Protein AF-A0A9X4KF50-F1 (afdb_monomer)

Organism: NCBI:txid425004

InterPro domains:
  IPR012902 Prokaryotic N-terminal methylation site [PF07963] (16-39)
  IPR012902 Prokaryotic N-terminal methylation site [PS00409] (17-37)
  IPR012902 Prokaryotic N-terminal methylation site [TIGR02532] (16-39)
  IPR045584 Pilin-like [SSF54523] (19-135)

Structure (mmCIF, N/CA/C/O backbone):
data_AF-A0A9X4KF50-F1
#
_entry.id   AF-A0A9X4KF50-F1
#
loop_
_atom_site.group_PDB
_atom_site.id
_atom_site.type_symbol
_atom_site.label_atom_id
_atom_site.label_alt_id
_atom_site.label_comp_id
_atom_site.label_asym_id
_atom_site.label_entity_id
_atom_site.label_seq_id
_atom_site.pdbx_PDB_ins_code
_atom_site.Cartn_x
_atom_site.Cartn_y
_atom_site.Cartn_z
_atom_site.occupancy
_atom_site.B_iso_or_equiv
_atom_site.auth_seq_id
_atom_site.auth_comp_id
_atom_site.auth_asym_id
_atom_site.auth_atom_id
_atom_site.pdbx_PDB_model_num
ATOM 1 N N . MET A 1 1 ? -80.459 7.304 26.982 1.00 52.78 1 MET A N 1
ATOM 2 C CA . MET A 1 1 ? -79.368 6.809 26.106 1.00 52.78 1 MET A CA 1
ATOM 3 C C . MET A 1 1 ? -78.034 7.529 26.391 1.00 52.78 1 MET A C 1
ATOM 5 O O . MET A 1 1 ? -77.509 8.188 25.506 1.00 52.78 1 MET A O 1
ATOM 9 N N . ARG A 1 2 ? -77.467 7.464 27.612 1.00 50.94 2 ARG A N 1
ATOM 10 C CA . ARG A 1 2 ? -76.248 8.239 27.969 1.00 50.94 2 ARG A CA 1
ATOM 11 C C . ARG A 1 2 ? -75.187 7.489 28.800 1.00 50.94 2 ARG A C 1
ATOM 13 O O . ARG A 1 2 ? -74.331 8.133 29.390 1.00 50.94 2 ARG A O 1
ATOM 20 N N . THR A 1 3 ? -75.179 6.152 28.831 1.00 55.31 3 THR A N 1
ATOM 21 C CA . THR A 1 3 ? -74.336 5.434 29.818 1.00 55.31 3 THR A CA 1
ATOM 22 C C . THR A 1 3 ? -73.665 4.155 29.309 1.00 55.31 3 THR A C 1
ATOM 24 O O . THR A 1 3 ? -73.596 3.162 30.021 1.00 55.31 3 THR A O 1
ATOM 27 N N . ALA A 1 4 ? -73.135 4.157 28.082 1.00 58.84 4 ALA A N 1
ATOM 28 C CA . ALA A 1 4 ? -72.352 3.016 27.574 1.00 58.84 4 ALA A CA 1
ATOM 29 C C . ALA A 1 4 ? -70.975 3.377 26.984 1.00 58.84 4 ALA A C 1
ATOM 31 O O . ALA A 1 4 ? -70.164 2.486 26.749 1.00 58.84 4 ALA A O 1
ATOM 32 N N . VAL A 1 5 ? -70.658 4.662 26.787 1.00 61.41 5 VAL A N 1
ATOM 33 C CA . VAL A 1 5 ? -69.456 5.061 26.024 1.00 61.41 5 VAL A CA 1
ATOM 34 C C . VAL A 1 5 ? -68.207 5.265 26.905 1.00 61.41 5 VAL A C 1
ATOM 36 O O . VAL A 1 5 ? -67.089 5.229 26.409 1.00 61.41 5 VAL A O 1
ATOM 39 N N . MET A 1 6 ? -68.340 5.375 28.232 1.00 58.91 6 MET A N 1
ATOM 40 C CA . MET A 1 6 ? -67.217 5.733 29.123 1.00 58.91 6 MET A CA 1
ATOM 41 C C . MET A 1 6 ? -66.407 4.561 29.717 1.00 58.91 6 MET A C 1
ATOM 43 O O . MET A 1 6 ? -65.5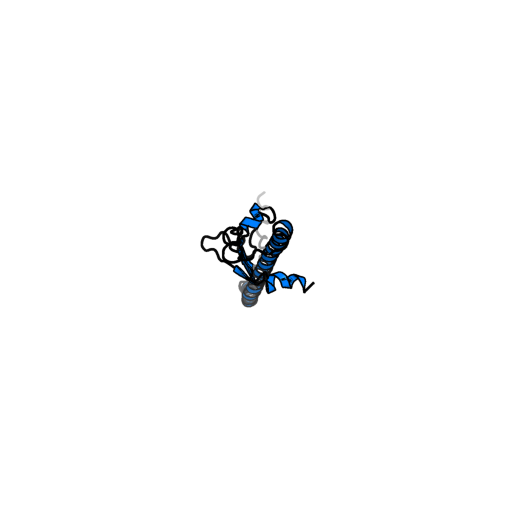04 4.797 30.512 1.00 58.91 6 MET A O 1
ATOM 47 N N . LYS A 1 7 ? -66.656 3.295 29.342 1.00 53.78 7 LYS A N 1
ATOM 48 C CA . LYS A 1 7 ? -65.955 2.132 29.948 1.00 53.78 7 LYS A CA 1
ATOM 49 C C . LYS A 1 7 ? -64.693 1.664 29.198 1.00 53.78 7 LYS A C 1
ATOM 51 O O . LYS A 1 7 ? -64.070 0.693 29.616 1.00 53.78 7 LYS A O 1
ATOM 56 N N . ARG A 1 8 ? -64.288 2.314 28.099 1.00 59.47 8 ARG A N 1
ATOM 57 C CA . ARG A 1 8 ? -63.152 1.847 27.268 1.00 59.47 8 ARG A CA 1
ATOM 58 C C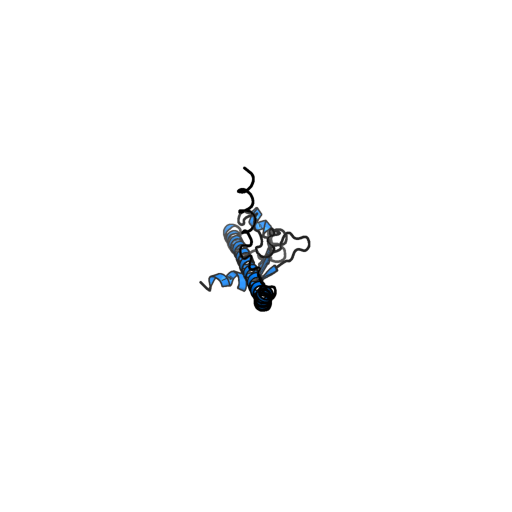 . ARG A 1 8 ? -61.882 2.706 27.312 1.00 59.47 8 ARG A C 1
ATOM 60 O O . ARG A 1 8 ? -60.901 2.327 26.692 1.00 59.47 8 ARG A O 1
ATOM 67 N N . LEU A 1 9 ? -61.848 3.790 28.091 1.00 62.31 9 LEU A N 1
ATOM 68 C CA . LEU A 1 9 ? -60.681 4.690 28.175 1.00 62.31 9 LEU A CA 1
ATOM 69 C C . LEU A 1 9 ? -59.717 4.395 29.345 1.00 62.31 9 LEU A C 1
ATOM 71 O O . LEU A 1 9 ? -58.736 5.104 29.520 1.00 62.31 9 LEU A O 1
ATOM 75 N N . GLY A 1 10 ? -59.970 3.358 30.154 1.00 58.25 10 GLY A N 1
ATOM 76 C CA . GLY A 1 10 ? -59.235 3.109 31.407 1.00 58.25 10 GLY A CA 1
ATOM 77 C C . GLY A 1 10 ? -58.291 1.900 31.432 1.00 58.25 10 GLY A C 1
ATOM 78 O O . GLY A 1 10 ? -57.850 1.527 32.514 1.00 58.25 10 GLY A O 1
ATOM 79 N N . LYS A 1 11 ? -58.012 1.236 30.301 1.00 58.62 11 LYS A N 1
ATOM 80 C CA . LYS A 1 11 ? -57.231 -0.024 30.277 1.00 58.62 11 LYS A CA 1
ATOM 81 C C . LYS A 1 11 ? -56.064 -0.054 29.280 1.00 58.62 11 LYS A C 1
ATOM 83 O O . LYS A 1 11 ? -55.722 -1.112 28.777 1.00 58.62 11 LYS A O 1
ATOM 88 N N . ALA A 1 12 ? -55.423 1.085 29.037 1.00 60.81 12 ALA A N 1
ATOM 89 C CA . ALA A 1 12 ? -54.150 1.148 28.313 1.00 60.81 12 ALA A CA 1
ATOM 90 C C . ALA A 1 12 ? -53.039 1.702 29.223 1.00 60.81 12 ALA A C 1
ATOM 92 O O . ALA A 1 12 ? -52.400 2.704 28.931 1.00 60.81 12 ALA A O 1
ATOM 93 N N . LYS A 1 13 ? -52.845 1.069 30.382 1.00 60.12 13 LYS A N 1
ATOM 94 C CA . LYS A 1 13 ? -51.532 1.019 31.034 1.00 60.12 13 LYS A CA 1
ATOM 95 C C . LYS A 1 13 ? -51.018 -0.395 30.800 1.00 60.12 13 LYS A C 1
ATOM 97 O O . LYS A 1 13 ? -51.022 -1.216 31.707 1.00 60.12 13 LYS A O 1
ATOM 102 N N . GLU A 1 14 ? -50.727 -0.712 29.543 1.00 62.56 14 GLU A N 1
ATOM 103 C CA . GLU A 1 14 ? -49.879 -1.863 29.256 1.00 62.56 14 GLU A CA 1
ATOM 104 C C . GLU A 1 14 ? -48.506 -1.574 29.860 1.00 62.56 14 GLU A C 1
ATOM 106 O O . GLU A 1 14 ? -48.010 -0.447 29.783 1.00 62.56 14 GLU A O 1
ATOM 111 N N . ASP A 1 15 ? -47.953 -2.582 30.522 1.00 64.38 15 ASP A N 1
ATOM 112 C CA . ASP A 1 15 ? -46.684 -2.577 31.236 1.00 64.38 15 ASP A CA 1
ATOM 113 C C . ASP A 1 15 ? -45.513 -2.175 30.327 1.00 64.38 15 ASP A C 1
ATOM 115 O O . ASP A 1 15 ? -44.743 -3.013 29.857 1.00 64.38 15 ASP A O 1
ATOM 119 N N . GLN A 1 16 ? -45.324 -0.875 30.109 1.00 66.94 16 GLN A N 1
ATOM 120 C CA . GLN A 1 16 ? -44.071 -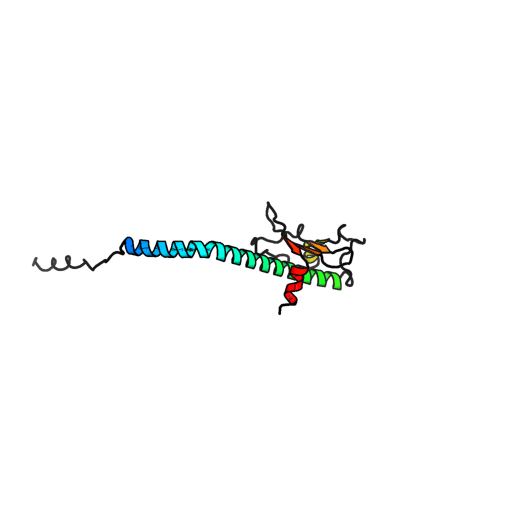0.338 29.594 1.00 66.94 16 GLN A CA 1
ATOM 121 C C . GLN A 1 16 ? -43.031 -0.435 30.711 1.00 66.94 16 GLN A C 1
ATOM 123 O O . GLN A 1 16 ? -42.711 0.545 31.384 1.00 66.94 16 GLN A O 1
ATOM 128 N N . LYS A 1 17 ? -42.531 -1.652 30.950 1.00 72.94 17 LYS A N 1
ATOM 129 C CA . LYS A 1 17 ? -41.320 -1.880 31.735 1.00 72.94 17 LYS A CA 1
ATOM 130 C C . LYS A 1 17 ? -40.172 -1.229 30.966 1.00 72.94 17 LYS A C 1
ATOM 132 O O . LYS A 1 17 ? -39.601 -1.826 30.059 1.00 72.94 17 LYS A O 1
ATOM 137 N N . GLY A 1 18 ? -39.917 0.042 31.261 1.00 73.75 18 GLY A N 1
ATOM 138 C CA . GLY A 1 18 ? -38.758 0.758 30.749 1.00 73.75 18 GLY A CA 1
ATOM 139 C C . GLY A 1 18 ? -37.479 0.074 31.222 1.00 73.75 18 GLY A C 1
ATOM 140 O O . GLY A 1 18 ? -37.423 -0.426 32.346 1.00 73.75 18 GLY A O 1
ATOM 141 N N . PHE A 1 19 ? -36.465 0.057 30.358 1.00 78.25 19 PHE A N 1
ATOM 142 C CA . PHE A 1 19 ? -35.115 -0.360 30.728 1.00 78.25 19 PHE A CA 1
ATOM 143 C C . PHE A 1 19 ? -34.643 0.444 31.938 1.00 78.25 19 PHE A C 1
ATOM 145 O O . PHE A 1 19 ? -34.797 1.669 31.981 1.00 78.25 19 PHE A O 1
ATOM 152 N N . THR A 1 20 ? -34.057 -0.229 32.920 1.00 89.38 20 THR A N 1
ATOM 153 C CA . THR A 1 20 ? -33.463 0.471 34.054 1.00 89.38 20 THR A CA 1
ATOM 154 C C . THR A 1 20 ? -32.117 1.068 33.641 1.00 89.38 20 THR A C 1
ATOM 156 O O . THR A 1 20 ? -31.374 0.498 32.838 1.00 89.38 20 THR A O 1
ATOM 159 N N . LEU A 1 21 ? -31.761 2.226 34.205 1.00 88.88 21 LEU A N 1
ATOM 160 C CA . LEU A 1 21 ? -30.459 2.848 33.932 1.00 88.88 21 LEU A CA 1
ATOM 161 C C . LEU A 1 21 ? -29.292 1.940 34.343 1.00 88.88 21 LEU A C 1
ATOM 163 O O . LEU A 1 21 ? -28.240 1.985 33.713 1.00 88.88 21 LEU A O 1
ATOM 167 N N . ILE A 1 22 ? -29.480 1.102 35.368 1.00 91.75 22 ILE A N 1
ATOM 168 C CA . ILE A 1 22 ? -28.448 0.180 35.849 1.00 91.75 22 ILE A CA 1
ATOM 169 C C . ILE A 1 22 ? -28.163 -0.948 34.848 1.00 91.75 22 ILE A C 1
ATOM 171 O O . ILE A 1 22 ? -27.002 -1.299 34.650 1.00 91.75 22 ILE A O 1
ATOM 175 N N . GLU A 1 23 ? -29.187 -1.466 34.164 1.00 88.75 23 GLU A N 1
ATOM 176 C CA . GLU A 1 23 ? -29.013 -2.468 33.104 1.00 88.75 23 GLU A CA 1
ATOM 177 C C . GLU A 1 23 ? -28.229 -1.886 31.927 1.00 88.75 23 GLU A C 1
ATOM 179 O O . GLU A 1 23 ? -27.309 -2.521 31.415 1.00 88.75 23 GLU A O 1
ATOM 184 N N . LEU A 1 24 ? -28.534 -0.645 31.542 1.00 91.19 24 LEU A N 1
ATOM 185 C CA . LEU A 1 24 ? -27.811 0.040 30.472 1.00 91.19 24 LEU A CA 1
ATOM 186 C C . LEU A 1 24 ? -26.367 0.367 30.898 1.00 91.19 24 LEU A C 1
ATOM 188 O O . LEU A 1 24 ? -25.435 0.210 30.108 1.00 91.19 24 LEU A O 1
ATOM 192 N N . LEU A 1 25 ? -26.166 0.737 32.167 1.00 92.50 25 LEU A N 1
ATOM 193 C CA . LEU A 1 25 ? -24.851 1.025 32.738 1.00 92.50 25 LEU A CA 1
ATOM 194 C C . LEU A 1 25 ? -23.936 -0.208 32.741 1.00 92.50 25 LEU A C 1
ATOM 196 O O . LEU A 1 25 ? -22.770 -0.108 32.364 1.00 92.50 25 LEU A O 1
ATOM 200 N N . ALA A 1 26 ? -24.448 -1.381 33.117 1.00 93.56 26 ALA A N 1
ATOM 201 C CA . ALA A 1 26 ? -23.656 -2.610 33.107 1.00 93.56 26 ALA A CA 1
ATOM 202 C C . ALA A 1 26 ? -23.138 -2.951 31.694 1.00 93.56 26 ALA A C 1
ATOM 204 O O . ALA A 1 26 ? -21.982 -3.346 31.530 1.00 93.56 26 ALA A O 1
ATOM 205 N N . VAL A 1 27 ? -23.960 -2.735 30.661 1.00 94.75 27 VAL A N 1
ATOM 206 C CA . VAL A 1 27 ? -23.591 -3.012 29.264 1.00 94.75 27 VAL A CA 1
ATOM 207 C C . VAL A 1 27 ? -22.482 -2.079 28.776 1.00 94.75 27 VAL A C 1
ATOM 209 O O . VAL A 1 27 ? -21.502 -2.551 28.199 1.00 94.75 27 VAL A O 1
ATOM 212 N N . ILE A 1 28 ? -22.585 -0.769 29.028 1.00 95.38 28 ILE A N 1
ATOM 213 C CA . ILE A 1 28 ? -21.551 0.181 28.581 1.00 95.38 28 ILE A CA 1
ATOM 214 C C . ILE A 1 28 ? -20.203 -0.070 29.263 1.00 95.38 28 ILE A C 1
ATOM 216 O O . ILE A 1 28 ? -19.169 0.113 28.627 1.00 95.38 28 ILE A O 1
ATOM 220 N N . VAL A 1 29 ? -20.197 -0.541 30.517 1.00 96.56 29 VAL A N 1
ATOM 221 C CA . VAL A 1 29 ? -18.963 -0.899 31.235 1.00 96.56 29 VAL A CA 1
ATOM 222 C C . VAL A 1 29 ? -18.271 -2.077 30.552 1.00 96.56 29 VAL A C 1
ATOM 224 O O . VAL A 1 29 ? -17.072 -2.012 30.284 1.00 96.56 29 VAL A O 1
ATOM 227 N N . ILE A 1 30 ? -19.019 -3.126 30.203 1.00 96.56 30 ILE A N 1
ATOM 228 C CA . ILE A 1 30 ? -18.462 -4.287 29.495 1.00 96.56 30 ILE A CA 1
ATOM 229 C C . ILE A 1 30 ? -17.947 -3.875 28.106 1.00 96.56 30 ILE A C 1
ATOM 231 O O . ILE A 1 30 ? -16.829 -4.236 27.733 1.00 96.56 30 ILE A O 1
ATOM 235 N N . LEU A 1 31 ? -18.713 -3.071 27.359 1.00 97.12 31 LEU A N 1
ATOM 236 C CA . LEU A 1 31 ? -18.291 -2.559 26.051 1.00 97.12 31 LEU A CA 1
ATOM 237 C C . LEU A 1 31 ? -17.032 -1.688 26.145 1.00 97.12 31 LEU A C 1
ATOM 239 O O . LEU A 1 31 ? -16.171 -1.789 25.275 1.00 97.12 31 LEU A O 1
ATOM 243 N N . ALA A 1 32 ? -16.890 -0.879 27.199 1.00 97.44 32 ALA A N 1
ATOM 244 C CA . ALA A 1 32 ? -15.708 -0.049 27.414 1.00 97.44 32 ALA A CA 1
ATOM 245 C C . ALA A 1 32 ? -14.443 -0.896 27.620 1.00 97.44 32 ALA A C 1
ATOM 247 O O . ALA A 1 32 ? -13.410 -0.606 27.016 1.00 97.44 32 ALA A O 1
ATOM 248 N N . VAL A 1 33 ? -14.526 -1.974 28.408 1.00 97.50 33 VAL A N 1
ATOM 249 C CA . VAL A 1 33 ? -13.396 -2.894 28.625 1.00 97.50 33 VAL A CA 1
ATOM 250 C C . VAL A 1 33 ? -13.003 -3.604 27.326 1.00 97.50 33 VAL A C 1
ATOM 252 O O . VAL A 1 33 ? -11.819 -3.663 26.994 1.00 97.50 33 VAL A O 1
ATOM 255 N N . ILE A 1 34 ? -13.981 -4.094 26.554 1.00 97.56 34 ILE A N 1
ATOM 256 C CA . ILE A 1 34 ? -13.718 -4.736 25.256 1.00 97.56 34 ILE A CA 1
ATOM 257 C C . ILE A 1 34 ? -13.090 -3.734 24.280 1.00 97.56 34 ILE A C 1
ATOM 259 O O . ILE A 1 34 ? -12.077 -4.039 23.648 1.00 97.56 34 ILE A O 1
ATOM 263 N N . ALA A 1 35 ? -13.652 -2.528 24.174 1.00 96.94 35 ALA A N 1
ATOM 264 C CA . ALA A 1 35 ? -13.164 -1.487 23.276 1.00 96.94 35 ALA A CA 1
ATOM 265 C C . ALA A 1 35 ? -11.722 -1.066 23.604 1.00 96.94 35 ALA A C 1
ATOM 267 O O . ALA A 1 35 ? -10.926 -0.873 22.684 1.00 96.94 35 ALA A O 1
ATOM 268 N N . ALA A 1 36 ? -11.362 -0.993 24.891 1.00 96.62 36 ALA A N 1
ATOM 269 C CA . ALA A 1 36 ? -10.018 -0.623 25.331 1.00 96.62 36 ALA A CA 1
ATOM 270 C C . ALA A 1 36 ? -8.920 -1.547 24.767 1.00 96.62 36 ALA A C 1
ATOM 272 O O . ALA A 1 36 ? -7.844 -1.069 24.415 1.00 96.62 36 ALA A O 1
ATOM 273 N N . ILE A 1 37 ? -9.193 -2.851 24.633 1.00 96.00 37 ILE A N 1
ATOM 274 C CA . ILE A 1 37 ? -8.247 -3.831 24.070 1.00 96.00 37 ILE A CA 1
ATOM 275 C C . ILE A 1 37 ? -8.407 -3.939 22.547 1.00 96.00 37 ILE A C 1
ATOM 277 O O . ILE A 1 37 ? -7.422 -4.029 21.812 1.00 96.00 37 ILE A O 1
ATOM 281 N N . ALA A 1 38 ? -9.648 -3.920 22.056 1.00 95.94 38 ALA A N 1
ATOM 282 C CA . ALA A 1 38 ? -9.949 -4.154 20.649 1.00 95.94 38 ALA A CA 1
ATOM 283 C C . ALA A 1 38 ? -9.421 -3.040 19.732 1.00 95.94 38 ALA A C 1
ATOM 285 O O . ALA A 1 38 ? -8.876 -3.337 18.671 1.00 95.94 38 ALA A O 1
ATOM 286 N N . ILE A 1 39 ? -9.539 -1.768 20.129 1.00 94.81 39 ILE A N 1
ATOM 287 C CA . ILE A 1 39 ? -9.137 -0.620 19.298 1.00 94.81 39 ILE A CA 1
ATOM 288 C C . ILE A 1 39 ? -7.645 -0.661 18.907 1.00 94.81 39 ILE A C 1
ATOM 290 O O . ILE A 1 39 ? -7.363 -0.622 17.704 1.00 94.81 39 ILE A O 1
ATOM 294 N N . PRO A 1 40 ? -6.674 -0.762 19.842 1.00 94.44 40 PRO A N 1
ATOM 295 C CA . PRO A 1 40 ? -5.258 -0.801 19.470 1.00 94.44 40 PRO A CA 1
ATOM 296 C C . PRO A 1 40 ? -4.898 -2.056 18.663 1.00 94.44 40 PRO A C 1
ATOM 298 O O . PRO A 1 40 ? -4.127 -1.968 17.706 1.00 94.44 40 PRO A O 1
ATOM 301 N N . LEU A 1 41 ? -5.494 -3.208 18.995 1.00 95.19 41 LEU A N 1
ATOM 302 C CA . LEU A 1 41 ? -5.261 -4.470 18.289 1.00 95.19 41 LEU A CA 1
ATOM 303 C C . LEU A 1 41 ? -5.732 -4.397 16.830 1.00 95.19 41 LEU A C 1
ATOM 305 O O . LEU A 1 41 ? -4.971 -4.702 15.911 1.00 95.19 41 LEU A O 1
ATOM 309 N N . ILE A 1 42 ? -6.961 -3.930 16.605 1.00 94.19 42 ILE A N 1
ATOM 310 C CA . ILE A 1 42 ? -7.528 -3.765 15.263 1.00 94.19 42 ILE A CA 1
ATOM 311 C C . ILE A 1 42 ? -6.741 -2.707 14.480 1.00 94.19 42 ILE A C 1
ATOM 313 O O . ILE A 1 42 ? -6.456 -2.913 13.302 1.00 94.19 42 ILE A O 1
ATOM 317 N N . GLY A 1 43 ? -6.323 -1.611 15.122 1.00 92.81 43 GLY A N 1
ATOM 318 C CA . GLY A 1 43 ? -5.473 -0.595 14.496 1.00 92.81 43 GLY A CA 1
ATOM 319 C C . GLY A 1 43 ? -4.150 -1.165 13.971 1.00 92.81 43 GLY A C 1
ATOM 320 O O . GLY A 1 43 ? -3.766 -0.890 12.832 1.00 92.81 43 GLY A O 1
ATOM 321 N N . GLY A 1 44 ? -3.483 -2.013 14.760 1.00 91.00 44 GLY A N 1
ATOM 322 C CA . GLY A 1 44 ? -2.262 -2.709 14.347 1.00 91.00 44 GLY A CA 1
ATOM 323 C C . GLY A 1 44 ? -2.482 -3.648 13.157 1.00 91.00 44 GLY A C 1
ATOM 324 O O . GLY A 1 44 ? -1.723 -3.599 12.186 1.00 91.00 44 GLY A O 1
ATOM 325 N N . ILE A 1 45 ? -3.555 -4.447 13.192 1.00 91.88 45 ILE A N 1
ATOM 326 C CA . ILE A 1 45 ? -3.923 -5.357 12.095 1.00 91.88 45 ILE A CA 1
ATOM 327 C C . ILE A 1 45 ? -4.214 -4.570 10.815 1.00 91.88 45 ILE A C 1
ATOM 329 O O . ILE A 1 45 ? -3.667 -4.898 9.767 1.00 91.88 45 ILE A O 1
ATOM 333 N N . ILE A 1 46 ? -5.002 -3.493 10.892 1.00 90.44 46 ILE A N 1
ATOM 334 C CA . ILE A 1 46 ? -5.320 -2.645 9.734 1.00 90.44 46 ILE A CA 1
ATOM 335 C C . ILE A 1 46 ? -4.046 -2.051 9.128 1.00 90.44 46 ILE A C 1
ATOM 337 O O . ILE A 1 46 ? -3.895 -2.046 7.907 1.00 90.44 46 ILE A O 1
ATOM 341 N N . ASN A 1 47 ? -3.120 -1.558 9.953 1.00 89.12 47 ASN A N 1
ATOM 342 C CA . ASN A 1 47 ? -1.860 -0.998 9.465 1.00 89.12 47 ASN A CA 1
ATOM 343 C C . ASN A 1 47 ? -0.999 -2.056 8.768 1.00 89.12 47 ASN A C 1
ATOM 345 O O . ASN A 1 47 ? -0.436 -1.776 7.708 1.00 89.12 47 ASN A O 1
ATOM 349 N N . LYS A 1 48 ? -0.950 -3.277 9.312 1.00 88.81 48 LYS A N 1
ATOM 350 C CA . LYS A 1 48 ? -0.280 -4.405 8.663 1.00 88.81 48 LYS A CA 1
ATOM 351 C C . LYS A 1 48 ? -0.943 -4.762 7.332 1.00 88.81 48 LYS A C 1
ATOM 353 O O . LYS A 1 48 ? -0.249 -4.811 6.326 1.00 88.81 48 LYS A O 1
ATOM 358 N N . SER A 1 49 ? -2.266 -4.918 7.291 1.00 87.94 49 SER A N 1
ATOM 359 C CA . SER A 1 49 ? -2.995 -5.220 6.052 1.00 87.94 49 SER A CA 1
ATOM 360 C C . SER A 1 49 ? -2.794 -4.146 4.982 1.00 87.94 49 SER A C 1
ATOM 362 O O . SER A 1 49 ? -2.632 -4.471 3.811 1.00 87.94 49 SER A O 1
ATOM 364 N N . LYS A 1 50 ? -2.753 -2.865 5.372 1.00 88.81 50 LYS A N 1
ATOM 365 C CA . LYS A 1 50 ? -2.417 -1.760 4.463 1.00 88.81 50 LYS A CA 1
ATOM 366 C C . LYS A 1 50 ? -0.995 -1.881 3.917 1.00 88.81 50 LYS A C 1
ATOM 368 O O . LYS A 1 50 ? -0.806 -1.692 2.722 1.00 88.81 50 LYS A O 1
ATOM 373 N N . LYS A 1 51 ? -0.012 -2.200 4.771 1.00 88.31 51 LYS A N 1
ATOM 374 C CA . LYS A 1 51 ? 1.379 -2.414 4.346 1.00 88.31 51 LYS A CA 1
ATOM 375 C C . LYS A 1 51 ? 1.476 -3.589 3.373 1.00 88.31 51 LYS A C 1
ATOM 377 O O . LYS A 1 51 ? 2.049 -3.430 2.305 1.00 88.31 51 LYS A O 1
ATOM 382 N N . ASP A 1 52 ? 0.877 -4.725 3.718 1.00 88.00 52 ASP A N 1
ATOM 383 C CA . ASP A 1 52 ? 0.901 -5.939 2.899 1.00 88.00 52 ASP A CA 1
ATOM 384 C C . ASP A 1 52 ? 0.227 -5.690 1.525 1.00 88.00 52 ASP A C 1
ATOM 386 O O . ASP A 1 52 ? 0.712 -6.147 0.490 1.00 88.00 52 ASP A O 1
ATOM 390 N N . ALA A 1 53 ? -0.842 -4.886 1.482 1.00 87.31 53 ALA A N 1
ATOM 391 C CA . ALA A 1 53 ? -1.496 -4.479 0.237 1.00 87.31 53 ALA A CA 1
ATOM 392 C C . ALA A 1 53 ? -0.651 -3.500 -0.609 1.00 87.31 53 ALA A C 1
ATOM 394 O O . ALA A 1 53 ? -0.608 -3.621 -1.837 1.00 87.31 53 ALA A O 1
ATOM 395 N N . ASP A 1 54 ? 0.061 -2.559 0.021 1.00 88.25 54 ASP A N 1
ATOM 396 C CA . ASP A 1 54 ? 1.030 -1.703 -0.678 1.00 88.25 54 ASP A CA 1
ATOM 397 C C . ASP A 1 54 ? 2.186 -2.543 -1.259 1.00 88.25 54 ASP A C 1
ATOM 399 O O . ASP A 1 54 ? 2.572 -2.337 -2.407 1.00 88.25 54 ASP A O 1
ATOM 403 N N . VAL A 1 55 ? 2.696 -3.536 -0.516 1.00 88.44 55 VAL A N 1
ATOM 404 C CA . VAL A 1 55 ? 3.731 -4.477 -0.997 1.00 88.44 55 VAL A CA 1
ATOM 405 C C . VAL A 1 55 ? 3.229 -5.264 -2.209 1.00 88.44 55 VAL A C 1
ATOM 407 O O . VAL A 1 55 ? 3.955 -5.412 -3.190 1.00 88.44 55 VAL A O 1
ATOM 410 N N . SER A 1 56 ? 1.968 -5.707 -2.201 1.00 87.75 56 SER A N 1
ATOM 411 C CA . SER A 1 56 ? 1.353 -6.337 -3.376 1.00 87.75 56 SER A CA 1
ATOM 412 C C . SER A 1 56 ? 1.280 -5.392 -4.581 1.00 87.75 56 SER A C 1
ATOM 414 O O . SER A 1 56 ? 1.426 -5.842 -5.715 1.00 87.75 56 SER A O 1
ATOM 416 N N . THR A 1 57 ? 1.062 -4.095 -4.361 1.00 88.06 57 THR A N 1
ATOM 417 C CA . THR A 1 57 ? 1.068 -3.088 -5.437 1.00 88.06 57 THR A CA 1
ATOM 418 C C . THR A 1 57 ? 2.489 -2.875 -5.966 1.00 88.06 57 THR A C 1
ATOM 420 O O . THR A 1 57 ? 2.711 -2.875 -7.175 1.00 88.06 57 THR A O 1
ATOM 423 N N . ALA A 1 58 ? 3.477 -2.784 -5.069 1.00 86.62 58 ALA A N 1
ATOM 424 C CA . ALA A 1 58 ? 4.894 -2.734 -5.425 1.00 86.62 58 ALA A CA 1
ATOM 425 C C . ALA A 1 58 ? 5.308 -3.958 -6.259 1.00 86.62 58 ALA A C 1
ATOM 427 O O . ALA A 1 58 ? 6.082 -3.833 -7.205 1.00 86.62 58 ALA A O 1
ATOM 428 N N . ARG A 1 59 ? 4.746 -5.134 -5.954 1.00 87.94 59 ARG A N 1
ATOM 429 C CA . ARG A 1 59 ? 4.979 -6.365 -6.712 1.00 87.94 59 ARG A CA 1
ATOM 430 C C . ARG A 1 59 ? 4.436 -6.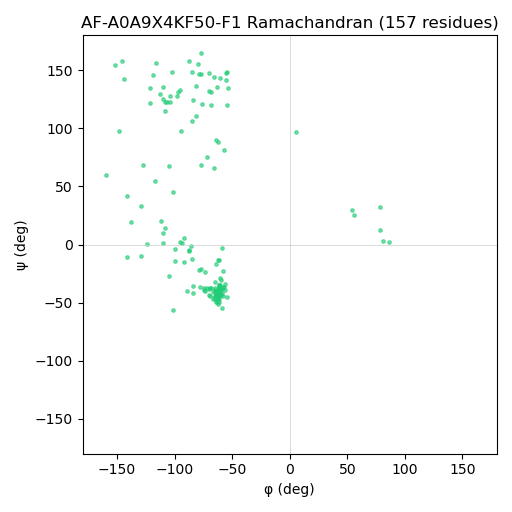290 -8.138 1.00 87.94 59 ARG A C 1
ATOM 432 O O . ARG A 1 59 ? 5.158 -6.635 -9.063 1.00 87.94 59 ARG A O 1
ATOM 439 N N . GLN A 1 60 ? 3.221 -5.783 -8.331 1.00 89.31 60 GLN A N 1
ATOM 440 C CA . GLN A 1 60 ? 2.668 -5.575 -9.678 1.00 89.31 60 GLN A CA 1
ATOM 441 C C . GLN A 1 60 ? 3.554 -4.638 -10.511 1.00 89.31 60 GLN A C 1
ATOM 443 O O . GLN A 1 60 ? 3.825 -4.901 -11.680 1.00 89.31 60 GLN A O 1
ATOM 448 N N . ILE A 1 61 ? 4.058 -3.572 -9.883 1.00 87.56 61 ILE A N 1
ATOM 449 C CA . ILE A 1 61 ? 4.997 -2.634 -10.507 1.00 87.56 61 ILE A CA 1
ATOM 450 C C . ILE A 1 61 ? 6.325 -3.325 -10.848 1.00 87.56 61 ILE A C 1
ATOM 452 O O . ILE A 1 61 ? 6.876 -3.091 -11.921 1.00 87.56 61 ILE A O 1
ATOM 456 N N . TYR A 1 62 ? 6.829 -4.198 -9.972 1.00 87.50 62 TYR A N 1
ATOM 457 C CA . TYR A 1 62 ? 8.018 -5.008 -10.239 1.00 87.50 62 TYR A CA 1
ATOM 458 C C . TYR A 1 62 ? 7.836 -5.956 -11.425 1.00 87.50 62 TYR A C 1
ATOM 460 O O . TYR A 1 62 ? 8.705 -6.014 -12.292 1.00 87.50 62 TYR A O 1
ATOM 468 N N . ASP A 1 63 ? 6.719 -6.677 -11.491 1.00 88.81 63 ASP A N 1
ATOM 469 C CA . ASP A 1 63 ? 6.458 -7.616 -12.581 1.00 88.81 63 ASP A CA 1
ATOM 470 C C . ASP A 1 63 ? 6.333 -6.868 -13.924 1.00 88.81 63 ASP A C 1
ATOM 472 O O . ASP A 1 63 ? 6.913 -7.289 -14.928 1.00 88.81 63 ASP A O 1
ATOM 476 N N . ALA A 1 64 ? 5.678 -5.699 -13.926 1.00 86.88 64 ALA A N 1
ATOM 477 C CA . ALA A 1 64 ? 5.624 -4.798 -15.079 1.00 86.88 64 ALA A CA 1
ATOM 478 C C . ALA A 1 64 ? 7.015 -4.293 -15.496 1.00 86.88 64 ALA A C 1
ATOM 480 O O . ALA A 1 64 ? 7.360 -4.308 -16.679 1.00 86.88 64 ALA A O 1
ATOM 481 N N . ALA A 1 65 ? 7.840 -3.887 -14.528 1.00 84.88 65 ALA A N 1
ATOM 482 C CA . ALA A 1 65 ? 9.217 -3.470 -14.765 1.00 84.88 65 ALA A CA 1
ATOM 483 C C . ALA A 1 65 ? 10.070 -4.598 -15.355 1.00 84.88 65 ALA A C 1
ATOM 485 O O . ALA A 1 65 ? 10.803 -4.380 -16.316 1.00 84.88 65 ALA A O 1
ATOM 486 N N . ARG A 1 66 ? 9.955 -5.815 -14.819 1.00 85.25 66 ARG A N 1
ATOM 487 C CA . ARG A 1 66 ? 10.669 -6.996 -15.317 1.00 85.25 66 ARG A CA 1
ATOM 488 C C . ARG A 1 66 ? 10.268 -7.332 -16.750 1.00 85.25 66 ARG A C 1
ATOM 490 O O . ARG A 1 66 ? 11.133 -7.688 -17.554 1.00 85.25 66 ARG A O 1
ATOM 497 N N . LEU A 1 67 ? 8.979 -7.215 -17.067 1.00 86.44 67 LEU A N 1
ATOM 498 C CA . LEU A 1 67 ? 8.486 -7.411 -18.423 1.00 86.44 67 LEU A CA 1
ATOM 499 C C . LEU A 1 67 ? 9.095 -6.368 -19.366 1.00 86.44 67 LEU A C 1
ATOM 501 O O . LEU A 1 67 ? 9.716 -6.765 -20.345 1.00 86.44 67 LEU A O 1
ATOM 505 N N . TYR A 1 68 ? 9.019 -5.081 -19.010 1.00 84.12 68 TYR A N 1
ATOM 506 C CA . TYR A 1 68 ? 9.616 -3.974 -19.769 1.00 84.12 68 TYR A CA 1
ATOM 507 C C . TYR A 1 68 ? 11.119 -4.162 -20.019 1.00 84.12 68 TYR A C 1
ATOM 509 O O . TYR A 1 68 ? 11.598 -3.988 -21.137 1.00 84.12 68 TYR A O 1
ATOM 517 N N . VAL A 1 69 ? 11.871 -4.558 -18.990 1.00 83.38 69 VAL A N 1
ATOM 518 C CA . VAL A 1 69 ? 13.308 -4.833 -19.115 1.00 83.38 69 VAL A CA 1
ATOM 519 C C . VAL A 1 69 ? 13.568 -5.965 -20.109 1.00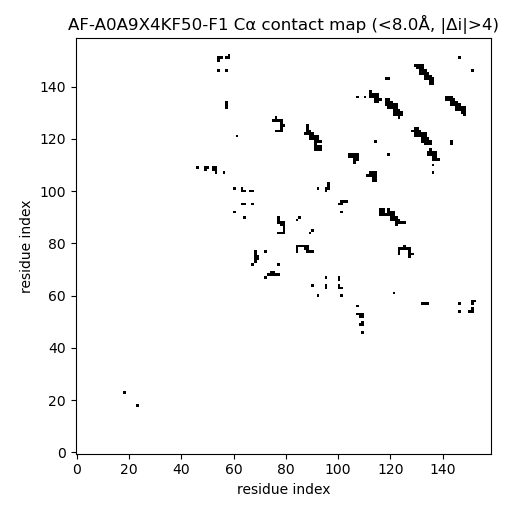 83.38 69 VAL A C 1
ATOM 521 O O . VAL A 1 69 ? 14.477 -5.886 -20.932 1.00 83.38 69 VAL A O 1
ATOM 524 N N . THR A 1 70 ? 12.774 -7.030 -20.049 1.00 83.75 70 THR A N 1
ATOM 525 C CA . THR A 1 70 ? 12.981 -8.201 -20.906 1.00 83.75 70 THR A CA 1
ATOM 526 C C . THR A 1 70 ? 12.611 -7.909 -22.361 1.00 83.75 70 THR A C 1
ATOM 528 O O . THR A 1 70 ? 13.298 -8.383 -23.262 1.00 83.75 70 THR A O 1
ATOM 531 N N . SER A 1 71 ? 11.555 -7.130 -22.601 1.00 84.12 71 SER A N 1
ATOM 532 C CA . SER A 1 71 ? 11.049 -6.838 -23.946 1.00 84.12 71 SER A CA 1
ATOM 533 C C . SER A 1 71 ? 11.779 -5.695 -24.649 1.00 84.12 71 SER A C 1
ATOM 535 O O . SER A 1 71 ? 12.060 -5.806 -25.837 1.00 84.12 71 SER A O 1
ATOM 537 N N . GLU A 1 72 ? 12.091 -4.607 -23.941 1.00 81.19 72 GLU A N 1
ATOM 538 C CA . GLU A 1 72 ? 12.641 -3.382 -24.545 1.00 81.19 72 GLU A CA 1
ATOM 539 C C . GLU A 1 72 ? 14.138 -3.212 -24.277 1.00 81.19 72 GLU A C 1
ATOM 541 O O . GLU A 1 72 ? 14.841 -2.569 -25.056 1.00 81.19 72 GLU A O 1
ATOM 546 N N . LEU A 1 73 ? 14.635 -3.770 -23.170 1.00 76.94 73 LEU A N 1
ATOM 547 C CA . LEU A 1 73 ? 16.029 -3.619 -22.743 1.00 76.94 73 LEU A CA 1
ATOM 548 C C . LEU A 1 73 ? 16.842 -4.909 -22.911 1.00 76.94 73 LEU A C 1
ATOM 550 O O . LEU A 1 73 ? 17.932 -5.020 -22.367 1.00 76.94 73 LEU A O 1
ATOM 554 N N . ASN A 1 74 ? 16.337 -5.893 -23.665 1.00 78.56 74 ASN A N 1
ATOM 555 C CA . ASN A 1 74 ? 17.004 -7.181 -23.910 1.00 78.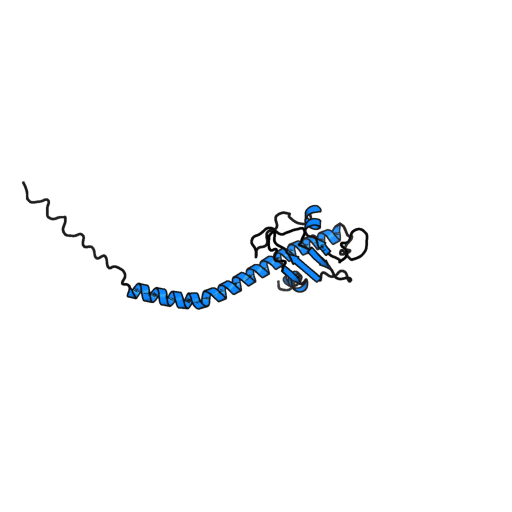56 74 ASN A CA 1
ATOM 556 C C . ASN A 1 74 ? 17.409 -7.934 -22.624 1.00 78.56 74 ASN A C 1
ATOM 558 O O . ASN A 1 74 ? 18.399 -8.663 -22.604 1.00 78.56 74 ASN A O 1
ATOM 562 N N . GLY A 1 75 ? 16.656 -7.751 -21.535 1.00 70.94 75 GLY A N 1
ATOM 563 C CA . GLY A 1 75 ? 16.969 -8.340 -20.231 1.00 70.94 75 GLY A CA 1
ATOM 564 C C . GLY A 1 75 ? 18.023 -7.569 -19.432 1.00 70.94 75 GLY A C 1
ATOM 565 O O . GLY A 1 75 ? 18.382 -7.986 -18.330 1.00 70.94 75 GLY A O 1
ATOM 566 N N . GLU A 1 76 ? 18.503 -6.440 -19.948 1.00 70.94 76 GLU A N 1
ATOM 567 C CA . GLU A 1 76 ? 19.437 -5.569 -19.256 1.00 70.94 76 GLU A CA 1
ATOM 568 C C . GLU A 1 76 ? 18.655 -4.610 -18.353 1.00 70.94 76 GLU A C 1
ATOM 570 O O . GLU A 1 76 ? 17.973 -3.689 -18.808 1.00 70.94 76 GLU A O 1
ATOM 575 N N . ASN A 1 77 ? 18.700 -4.854 -17.038 1.00 70.50 77 ASN A N 1
ATOM 576 C CA . ASN A 1 77 ? 18.088 -3.942 -16.070 1.00 70.50 77 ASN A CA 1
ATOM 577 C C . ASN A 1 77 ? 18.652 -2.529 -16.277 1.00 70.50 77 ASN A C 1
ATOM 579 O O . ASN A 1 77 ? 19.828 -2.417 -16.632 1.00 70.50 77 ASN A O 1
ATOM 583 N N . PRO A 1 78 ? 17.862 -1.462 -16.039 1.00 66.44 78 PRO A N 1
ATOM 584 C CA . PRO A 1 78 ? 18.308 -0.087 -16.220 1.00 66.44 78 PRO A CA 1
ATOM 585 C C . PRO A 1 78 ? 19.470 0.206 -15.268 1.00 66.44 78 PRO A C 1
ATOM 587 O O . PRO A 1 78 ? 19.302 0.630 -14.127 1.00 66.44 78 PRO A O 1
ATOM 590 N N . LYS A 1 79 ? 20.675 -0.079 -15.751 1.00 59.25 79 LYS A N 1
ATOM 591 C CA . LYS A 1 79 ? 21.948 0.223 -15.123 1.00 59.25 79 LYS A CA 1
ATOM 592 C C . LYS A 1 79 ? 22.252 1.689 -15.390 1.00 59.25 79 LYS A C 1
ATOM 594 O O . LYS A 1 79 ? 21.804 2.254 -16.386 1.00 59.25 79 LYS A O 1
ATOM 599 N N . VAL A 1 80 ? 23.061 2.295 -14.527 1.00 53.44 80 VAL A N 1
ATOM 600 C CA . VAL A 1 80 ? 23.657 3.622 -14.742 1.00 53.44 80 VAL A CA 1
ATOM 601 C C . VAL A 1 80 ? 24.636 3.555 -15.927 1.00 53.44 80 VAL A C 1
ATOM 603 O O . VAL A 1 80 ? 25.838 3.643 -15.734 1.00 53.44 80 VAL A O 1
ATOM 606 N N . VAL A 1 81 ? 24.175 3.304 -17.155 1.00 44.41 81 VAL A N 1
ATOM 607 C CA . VAL A 1 81 ? 25.006 3.349 -18.367 1.00 44.41 81 VAL A CA 1
ATOM 608 C C . VAL A 1 81 ? 24.159 3.793 -19.563 1.00 44.41 81 VAL A C 1
ATOM 610 O O . VAL A 1 81 ? 23.415 3.020 -20.156 1.00 44.41 81 VAL A O 1
ATOM 613 N N . THR A 1 82 ? 24.265 5.095 -19.847 1.00 45.56 82 THR A N 1
ATOM 614 C CA . THR A 1 82 ? 24.038 5.815 -21.116 1.00 45.56 82 THR A CA 1
ATOM 615 C C . THR A 1 82 ? 23.487 4.962 -22.270 1.00 45.56 82 THR A C 1
ATOM 617 O O . THR A 1 82 ? 24.269 4.322 -22.959 1.00 45.56 82 THR A O 1
ATOM 620 N N . THR A 1 83 ? 22.176 4.946 -22.536 1.00 42.25 83 THR A N 1
ATOM 621 C CA . THR A 1 83 ? 21.643 5.747 -23.662 1.00 42.25 83 THR A CA 1
ATOM 622 C C . THR A 1 83 ? 20.290 6.438 -23.423 1.00 42.25 83 THR A C 1
ATOM 624 O O . THR A 1 83 ? 19.965 7.343 -24.183 1.00 42.25 83 THR A O 1
ATOM 627 N N . THR A 1 84 ? 19.544 6.139 -22.351 1.00 49.09 84 THR A N 1
ATOM 628 C CA . THR A 1 84 ? 18.803 7.146 -21.539 1.00 49.09 84 THR A CA 1
ATOM 629 C C . THR A 1 84 ? 18.464 6.600 -20.133 1.00 49.09 84 THR A C 1
ATOM 631 O O . THR A 1 84 ? 17.294 6.476 -19.768 1.00 49.09 84 THR A O 1
ATOM 634 N N . PRO A 1 85 ? 19.458 6.226 -19.310 1.00 50.91 85 PRO A N 1
ATOM 635 C CA . PRO A 1 85 ? 19.224 5.869 -17.920 1.00 50.91 85 PRO A CA 1
ATOM 636 C C . PRO A 1 85 ? 19.131 7.150 -17.101 1.00 50.91 85 PRO A C 1
ATOM 638 O O . PRO A 1 85 ? 19.937 8.070 -17.253 1.00 50.91 85 PRO A O 1
ATOM 641 N N . THR A 1 86 ? 18.156 7.212 -16.203 1.00 50.66 86 THR A N 1
ATOM 642 C CA . THR A 1 86 ? 18.231 8.173 -15.104 1.00 50.66 86 THR A CA 1
ATOM 643 C C . THR A 1 86 ? 19.551 7.927 -14.365 1.00 5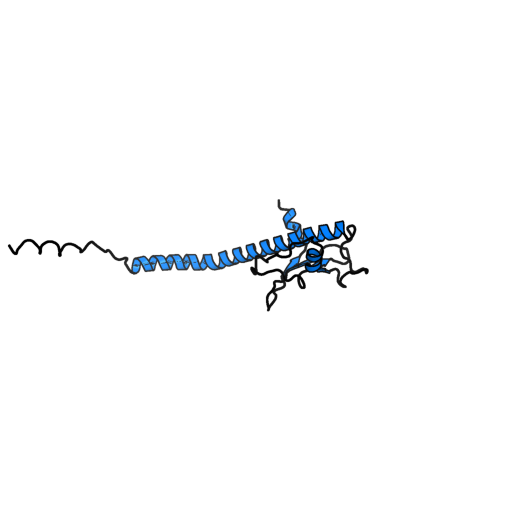0.66 86 THR A C 1
ATOM 645 O O . THR A 1 86 ? 19.980 6.778 -14.220 1.00 50.66 86 THR A O 1
ATOM 648 N N . SER A 1 87 ? 20.216 8.996 -13.931 1.00 49.44 87 SER A N 1
ATOM 649 C CA . SER A 1 87 ? 21.603 8.986 -13.440 1.00 49.44 87 SER A CA 1
ATOM 650 C C . SER A 1 87 ? 21.884 8.069 -12.241 1.00 49.44 87 SER A C 1
ATOM 652 O O . SER A 1 87 ? 23.037 7.929 -11.850 1.00 49.44 87 SER A O 1
ATOM 654 N N . ASP A 1 88 ? 20.861 7.402 -11.704 1.00 58.19 88 ASP A N 1
ATOM 655 C CA . ASP A 1 88 ? 20.941 6.625 -10.476 1.00 58.19 88 ASP A CA 1
ATOM 656 C C . ASP A 1 88 ? 20.516 5.156 -10.635 1.00 58.19 88 ASP A C 1
ATOM 658 O O . ASP A 1 88 ? 20.533 4.445 -9.645 1.00 58.19 88 ASP A O 1
ATOM 662 N N . GLY A 1 89 ? 20.116 4.660 -11.816 1.00 66.06 89 GLY A N 1
ATOM 663 C CA . GLY A 1 89 ? 19.564 3.295 -11.938 1.00 66.06 89 GLY A CA 1
ATOM 664 C C . GLY A 1 89 ? 18.104 3.215 -11.476 1.00 66.06 89 GLY A C 1
ATOM 665 O O . GLY A 1 89 ? 17.660 2.207 -10.922 1.00 66.06 89 GLY A O 1
ATOM 666 N N . LYS A 1 90 ? 17.359 4.313 -11.670 1.00 76.44 90 LYS A N 1
ATOM 667 C CA . LYS A 1 90 ? 15.936 4.429 -11.334 1.00 76.44 90 LYS A CA 1
ATOM 668 C C . LYS A 1 90 ? 15.066 4.178 -12.563 1.00 76.44 90 LYS A C 1
ATOM 670 O O . LYS A 1 90 ? 15.258 4.805 -13.606 1.00 76.44 90 LYS A O 1
ATOM 675 N N . LEU A 1 91 ? 14.0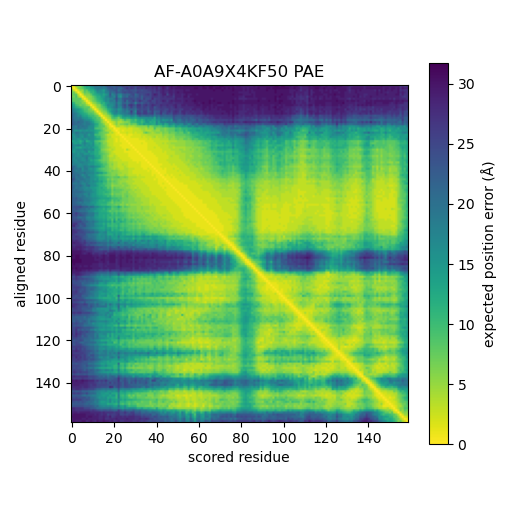61 3.328 -12.411 1.00 79.94 91 LEU A N 1
ATOM 676 C CA . LEU A 1 91 ? 12.989 3.120 -13.383 1.00 79.94 91 LEU A CA 1
ATOM 677 C C . LEU A 1 91 ? 11.704 3.719 -12.822 1.00 79.94 91 LEU A C 1
ATOM 679 O O . LEU A 1 91 ? 11.214 3.260 -11.791 1.00 79.94 91 LEU A O 1
ATOM 683 N N . THR A 1 92 ? 11.168 4.759 -13.454 1.00 83.56 92 THR A N 1
ATOM 684 C CA . THR A 1 92 ? 9.977 5.439 -12.931 1.00 83.56 92 THR A CA 1
ATOM 685 C C . THR A 1 92 ? 8.699 4.736 -13.369 1.00 83.56 92 THR A C 1
ATOM 687 O O . THR A 1 92 ? 8.600 4.176 -14.463 1.00 83.56 92 THR A O 1
ATOM 690 N N . VAL A 1 93 ? 7.672 4.803 -12.524 1.00 82.56 93 VAL A N 1
ATOM 691 C CA . VAL A 1 93 ? 6.342 4.255 -12.824 1.00 82.56 93 VAL A CA 1
ATOM 692 C C . VAL A 1 93 ? 5.739 4.925 -14.064 1.00 82.56 93 VAL A C 1
ATOM 694 O O . VAL A 1 93 ? 5.112 4.258 -14.886 1.00 82.56 93 VAL A O 1
ATOM 697 N N . LYS A 1 94 ? 5.999 6.223 -14.266 1.00 82.31 94 LYS A N 1
ATOM 698 C CA . LYS A 1 94 ? 5.594 6.959 -15.472 1.00 82.31 94 LYS A CA 1
ATOM 699 C C . LYS A 1 94 ? 6.115 6.340 -16.768 1.00 82.31 94 LYS A C 1
ATOM 701 O O . LYS A 1 94 ? 5.383 6.305 -17.758 1.00 82.31 94 LYS A O 1
ATOM 706 N N . GLN A 1 95 ? 7.355 5.845 -16.781 1.00 80.81 95 GLN A N 1
ATOM 707 C CA . GLN A 1 95 ? 7.914 5.171 -17.956 1.00 80.81 95 GLN A CA 1
ATOM 708 C C . GLN A 1 95 ? 7.135 3.891 -18.266 1.00 80.81 95 GLN A C 1
ATOM 710 O O . GLN A 1 95 ? 6.756 3.677 -19.416 1.00 80.81 95 GLN A O 1
ATOM 715 N N . LEU A 1 96 ? 6.815 3.095 -17.242 1.00 82.19 96 LEU A N 1
ATOM 716 C CA . LEU A 1 96 ? 6.054 1.852 -17.401 1.00 82.19 96 LEU A CA 1
ATOM 717 C C . LEU A 1 96 ? 4.635 2.101 -17.917 1.00 82.19 96 LEU A C 1
ATOM 719 O O . LEU A 1 96 ? 4.178 1.388 -18.808 1.00 82.19 96 LEU A O 1
ATOM 723 N N . GLN A 1 97 ? 3.965 3.142 -17.421 1.00 85.31 97 GLN A N 1
ATOM 724 C CA . GLN A 1 97 ? 2.629 3.514 -17.891 1.00 85.31 97 GLN A CA 1
ATOM 725 C C . GLN A 1 97 ? 2.643 4.069 -19.316 1.00 85.31 97 GLN A C 1
ATOM 727 O O . GLN A 1 97 ? 1.839 3.661 -20.147 1.00 85.31 97 GLN A O 1
ATOM 732 N N . THR A 1 98 ? 3.596 4.951 -19.633 1.00 84.19 98 THR A N 1
ATOM 733 C CA . THR A 1 98 ? 3.734 5.527 -20.985 1.00 84.19 98 THR A CA 1
ATOM 734 C C . THR A 1 98 ? 4.001 4.442 -22.027 1.00 84.19 98 THR A C 1
ATOM 736 O O . THR A 1 98 ? 3.546 4.534 -23.163 1.00 84.19 98 THR A O 1
ATOM 739 N N . LYS A 1 99 ? 4.744 3.401 -21.640 1.00 82.06 99 LYS A N 1
ATOM 740 C CA . LYS A 1 99 ? 5.074 2.257 -22.492 1.00 82.06 99 LYS A CA 1
ATOM 741 C C . LYS A 1 99 ? 4.005 1.155 -22.479 1.00 82.06 99 LYS A C 1
ATOM 743 O O . LYS A 1 99 ? 4.167 0.174 -23.193 1.00 82.06 99 LYS A O 1
ATOM 748 N N . GLY A 1 100 ? 2.926 1.310 -21.708 1.00 83.12 100 GLY A N 1
ATOM 749 C CA . GLY A 1 100 ? 1.798 0.372 -21.677 1.00 83.12 100 GLY A CA 1
ATOM 750 C C . GLY A 1 100 ? 2.028 -0.907 -20.866 1.00 83.12 100 GLY A C 1
ATOM 751 O O . GLY A 1 100 ? 1.231 -1.834 -20.965 1.00 83.12 100 GLY A O 1
ATOM 752 N N . TYR A 1 101 ? 3.087 -0.972 -20.056 1.00 85.00 101 TYR A N 1
ATOM 753 C CA . TYR A 1 101 ? 3.400 -2.132 -19.209 1.00 85.00 101 TYR A CA 1
ATOM 754 C C . TYR A 1 101 ? 2.668 -2.099 -17.860 1.00 85.00 101 TYR A C 1
ATOM 756 O O . TYR A 1 101 ? 2.659 -3.095 -17.140 1.00 85.00 101 TYR A O 1
ATOM 764 N N . LEU A 1 102 ? 2.068 -0.961 -17.499 1.00 87.19 102 LEU A N 1
ATOM 765 C CA . LEU A 1 102 ? 1.414 -0.743 -16.213 1.00 87.19 102 LEU A CA 1
ATOM 766 C C . LEU A 1 102 ? 0.162 0.131 -16.377 1.00 87.19 102 LEU A C 1
ATOM 768 O O . LEU A 1 102 ? 0.171 1.078 -17.162 1.00 87.19 102 LEU A O 1
ATOM 772 N N . ASP A 1 103 ? -0.897 -0.164 -15.619 1.00 85.06 103 ASP A N 1
ATOM 773 C CA . ASP A 1 103 ? -2.136 0.626 -15.627 1.00 85.06 103 ASP A CA 1
ATOM 774 C C . ASP A 1 103 ? -1.896 2.044 -15.071 1.00 85.06 103 ASP A C 1
ATOM 776 O O . ASP A 1 103 ? -1.119 2.257 -14.133 1.00 85.06 103 ASP A O 1
ATOM 780 N N . THR A 1 104 ? -2.584 3.025 -15.650 1.00 78.38 104 THR A N 1
ATOM 781 C CA . THR A 1 104 ? -2.591 4.424 -15.216 1.00 78.38 104 THR A CA 1
ATOM 782 C C . THR A 1 104 ? -3.392 4.649 -13.933 1.00 78.38 104 THR A C 1
ATOM 784 O O . THR A 1 104 ? -3.131 5.607 -13.211 1.00 78.38 104 THR A O 1
ATOM 787 N N . ASN A 1 105 ? -4.346 3.768 -13.615 1.00 80.94 105 ASN A N 1
ATOM 788 C CA . ASN A 1 105 ? -5.313 3.944 -12.525 1.00 80.94 105 ASN A CA 1
ATOM 789 C C . ASN A 1 105 ? -4.966 3.138 -11.267 1.00 80.94 105 ASN A C 1
ATOM 791 O O . ASN A 1 105 ? -5.823 2.496 -10.660 1.00 80.94 105 ASN A O 1
ATOM 795 N N . ILE A 1 106 ? -3.702 3.169 -10.852 1.00 83.12 106 ILE A N 1
ATOM 796 C CA . ILE A 1 106 ? -3.272 2.485 -9.631 1.00 83.12 106 ILE A CA 1
ATOM 797 C C . ILE A 1 106 ? -3.544 3.380 -8.423 1.00 83.12 106 ILE A C 1
ATOM 799 O O . ILE A 1 106 ? -3.064 4.511 -8.342 1.00 83.12 106 ILE A O 1
ATOM 803 N N . THR A 1 107 ? -4.289 2.855 -7.452 1.00 83.75 107 THR A N 1
ATOM 804 C CA . THR A 1 107 ? -4.521 3.499 -6.154 1.00 83.75 107 THR A CA 1
ATOM 805 C C . THR A 1 107 ? -3.813 2.737 -5.049 1.00 83.75 107 THR A C 1
ATOM 807 O O . THR A 1 107 ? -3.936 1.516 -4.973 1.00 83.75 107 THR A O 1
ATOM 810 N N . LEU A 1 108 ? -3.143 3.451 -4.149 1.00 82.19 108 LEU A N 1
ATOM 811 C CA . LEU A 1 108 ? -2.472 2.856 -3.000 1.00 82.19 108 LEU A CA 1
ATOM 812 C C . LEU A 1 108 ? -3.494 2.472 -1.920 1.00 82.19 108 LEU A C 1
ATOM 814 O O . LEU A 1 108 ? -4.188 3.353 -1.402 1.00 82.19 108 LEU A O 1
ATOM 818 N N . PRO A 1 109 ? -3.592 1.190 -1.522 1.00 80.75 109 PRO A N 1
ATOM 819 C CA . PRO A 1 109 ? -4.555 0.746 -0.512 1.00 80.75 109 PRO A CA 1
ATOM 820 C C . PRO A 1 109 ? -4.372 1.420 0.855 1.00 80.75 109 PRO A C 1
ATOM 822 O O . PRO A 1 109 ? -5.339 1.601 1.602 1.00 80.75 109 PRO A O 1
ATOM 825 N N . SER A 1 110 ? -3.145 1.821 1.197 1.00 81.56 110 SER A N 1
ATOM 826 C CA . SER A 1 110 ? -2.867 2.461 2.482 1.00 81.56 110 SER A CA 1
ATOM 827 C C . SER A 1 110 ? -3.368 3.897 2.606 1.00 81.56 110 SER A C 1
ATOM 829 O O . SER A 1 110 ? -3.879 4.260 3.673 1.00 81.56 110 SER A O 1
ATOM 831 N N . THR A 1 111 ? -3.231 4.695 1.546 1.00 79.88 111 THR A N 1
ATOM 832 C CA . THR A 1 111 ? -3.631 6.110 1.502 1.00 79.88 111 THR A CA 1
ATOM 833 C C . THR A 1 111 ? -4.983 6.310 0.819 1.00 79.88 111 THR A C 1
ATOM 835 O O . THR A 1 111 ? -5.587 7.369 0.973 1.00 79.88 111 THR A O 1
ATOM 838 N N . LYS A 1 112 ? -5.489 5.284 0.114 1.00 80.69 112 LYS A N 1
ATOM 839 C CA . LYS A 1 112 ? -6.685 5.315 -0.747 1.00 80.69 112 LYS A CA 1
ATOM 840 C C . LYS A 1 112 ? -6.616 6.392 -1.834 1.00 80.69 112 LYS A C 1
ATOM 842 O O . LYS A 1 112 ? -7.647 6.878 -2.293 1.00 80.69 112 LYS A O 1
ATOM 847 N N . LYS A 1 113 ? -5.403 6.785 -2.221 1.00 83.44 113 LYS A N 1
ATOM 848 C CA . LYS A 1 113 ? -5.149 7.823 -3.219 1.00 83.44 113 LYS A CA 1
ATOM 849 C C . LYS A 1 113 ? -4.452 7.246 -4.446 1.00 83.44 113 LYS A C 1
ATOM 851 O O . LYS A 1 113 ? -3.794 6.209 -4.323 1.00 83.44 113 LYS A O 1
ATOM 856 N N . PRO A 1 114 ? -4.586 7.900 -5.611 1.00 82.81 114 PRO A N 1
ATOM 857 C CA . PRO A 1 114 ? -3.807 7.554 -6.788 1.00 82.81 114 PRO A CA 1
ATOM 858 C C . PRO A 1 114 ? -2.305 7.559 -6.495 1.00 82.81 114 PRO A C 1
ATOM 860 O O . PRO A 1 114 ? -1.809 8.326 -5.663 1.00 82.81 114 PRO A O 1
ATOM 863 N N . LEU A 1 115 ? -1.593 6.685 -7.193 1.00 83.69 115 LEU A N 1
ATOM 864 C CA . LEU A 1 115 ? -0.141 6.654 -7.222 1.00 83.69 115 LEU A CA 1
ATOM 865 C C . LEU A 1 115 ? 0.380 7.898 -7.955 1.00 83.69 115 LEU A C 1
ATOM 867 O O . LEU A 1 115 ? -0.071 8.217 -9.054 1.00 83.69 115 LEU A O 1
ATOM 871 N N . ASN A 1 116 ? 1.342 8.596 -7.359 1.00 83.69 116 ASN A N 1
ATOM 872 C CA . ASN A 1 116 ? 2.088 9.655 -8.020 1.00 83.69 116 ASN A CA 1
ATOM 873 C C . ASN A 1 116 ? 3.191 9.019 -8.870 1.00 83.69 116 ASN A C 1
ATOM 875 O O . ASN A 1 116 ? 4.148 8.442 -8.354 1.00 83.69 116 ASN A O 1
ATOM 879 N N . VAL A 1 117 ? 3.025 9.106 -10.183 1.00 79.38 117 VAL A N 1
ATOM 880 C CA . VAL A 1 117 ? 3.833 8.389 -11.176 1.00 79.38 117 VAL A CA 1
ATOM 881 C C . VAL A 1 117 ? 5.191 9.041 -11.424 1.00 79.38 117 VAL A C 1
ATOM 883 O O . VAL A 1 117 ? 6.106 8.361 -11.891 1.00 79.38 117 VAL A O 1
ATOM 886 N N . ASP A 1 118 ? 5.319 10.334 -11.116 1.00 79.00 118 ASP A N 1
ATOM 887 C CA . ASP A 1 118 ? 6.561 11.093 -11.252 1.00 79.00 118 ASP A CA 1
ATOM 888 C C . ASP A 1 118 ? 7.524 10.782 -10.095 1.00 79.00 118 ASP A C 1
ATOM 890 O O . ASP A 1 118 ? 8.724 10.629 -10.317 1.00 79.00 118 ASP A O 1
ATOM 894 N N . ASP A 1 119 ? 6.984 10.589 -8.888 1.00 79.06 119 ASP A N 1
ATOM 895 C CA . ASP A 1 119 ? 7.765 10.357 -7.663 1.00 79.06 119 ASP A CA 1
ATOM 896 C C . ASP A 1 119 ? 7.865 8.878 -7.251 1.00 79.06 119 ASP A C 1
ATOM 898 O O . ASP A 1 119 ? 8.529 8.549 -6.265 1.00 79.06 119 ASP A O 1
ATOM 902 N N . SER A 1 120 ? 7.195 7.973 -7.971 1.00 82.31 120 SER A N 1
ATOM 903 C CA . SER A 1 120 ? 7.274 6.528 -7.724 1.00 82.31 120 SER A CA 1
ATOM 904 C C . SER A 1 120 ? 8.258 5.866 -8.681 1.00 82.31 120 SER A C 1
ATOM 906 O O . SER A 1 120 ? 8.159 6.010 -9.904 1.00 82.31 120 SER A O 1
ATOM 908 N N . TYR A 1 121 ? 9.206 5.109 -8.135 1.00 82.50 121 TYR A N 1
ATOM 909 C CA . TYR A 1 121 ? 10.282 4.503 -8.913 1.00 82.50 121 TYR A CA 1
ATOM 910 C C . TYR A 1 121 ? 10.811 3.213 -8.285 1.00 82.50 121 TYR A C 1
ATOM 912 O O . TYR A 1 121 ? 10.740 2.999 -7.074 1.00 82.50 121 TYR A O 1
ATOM 920 N N . LEU A 1 122 ? 11.375 2.361 -9.136 1.00 85.12 122 LEU A N 1
ATOM 921 C CA . LEU A 1 122 ? 12.185 1.214 -8.758 1.00 85.12 122 LEU A CA 1
ATOM 922 C C . LEU A 1 122 ? 13.656 1.619 -8.808 1.00 85.12 122 LEU A C 1
ATOM 924 O O . LEU A 1 122 ? 14.093 2.216 -9.790 1.00 85.12 122 LEU A O 1
ATOM 928 N N . GLN A 1 123 ? 14.415 1.291 -7.770 1.00 82.62 123 GLN A N 1
ATOM 929 C CA . GLN A 1 123 ? 15.846 1.561 -7.671 1.00 82.62 123 GLN A CA 1
ATOM 930 C C . GLN A 1 123 ? 16.620 0.256 -7.840 1.00 82.62 123 GLN A C 1
ATOM 932 O O . GLN A 1 123 ? 16.423 -0.687 -7.070 1.00 82.62 123 GLN A O 1
ATOM 937 N N . TYR A 1 124 ? 17.516 0.214 -8.820 1.00 78.81 124 TYR A N 1
ATOM 938 C CA . TYR A 1 124 ? 18.431 -0.901 -9.047 1.00 78.81 124 TYR A CA 1
ATOM 939 C C . TYR A 1 124 ? 19.828 -0.556 -8.533 1.00 78.81 124 TYR A C 1
ATOM 941 O O . TYR A 1 124 ? 20.249 0.602 -8.566 1.00 78.81 124 TYR A O 1
ATOM 949 N N . LYS A 1 125 ? 20.556 -1.569 -8.065 1.00 75.56 125 LYS A N 1
ATOM 950 C CA . LYS A 1 125 ? 21.975 -1.462 -7.721 1.00 75.56 125 LYS A CA 1
ATOM 951 C C . LYS A 1 125 ? 22.834 -1.472 -8.983 1.00 75.56 125 LYS A C 1
ATOM 953 O O . LYS A 1 125 ? 22.418 -1.914 -10.053 1.00 75.56 125 LYS A O 1
ATOM 958 N N . ALA A 1 126 ? 24.095 -1.074 -8.829 1.00 65.75 126 ALA A N 1
ATOM 959 C CA . ALA A 1 126 ? 25.095 -1.121 -9.895 1.00 65.75 126 ALA A CA 1
ATOM 960 C C . ALA A 1 126 ? 25.392 -2.541 -10.418 1.00 65.75 126 ALA A C 1
ATOM 962 O O . ALA A 1 126 ? 26.009 -2.678 -11.467 1.00 65.75 126 ALA A O 1
ATOM 963 N N . ASP A 1 127 ? 24.966 -3.601 -9.729 1.00 60.97 127 ASP A N 1
ATOM 964 C CA . ASP A 1 127 ? 25.054 -4.990 -10.202 1.00 60.97 127 ASP A CA 1
ATOM 965 C C . ASP A 1 127 ? 23.839 -5.414 -11.056 1.00 60.97 127 ASP A C 1
ATOM 967 O O . ASP A 1 127 ? 23.847 -6.493 -11.642 1.00 60.97 127 ASP A O 1
ATOM 971 N N . GLY A 1 128 ? 22.827 -4.548 -11.188 1.00 64.31 128 GLY A N 1
ATOM 972 C CA . GLY A 1 128 ? 21.580 -4.822 -11.897 1.00 64.31 128 GLY A 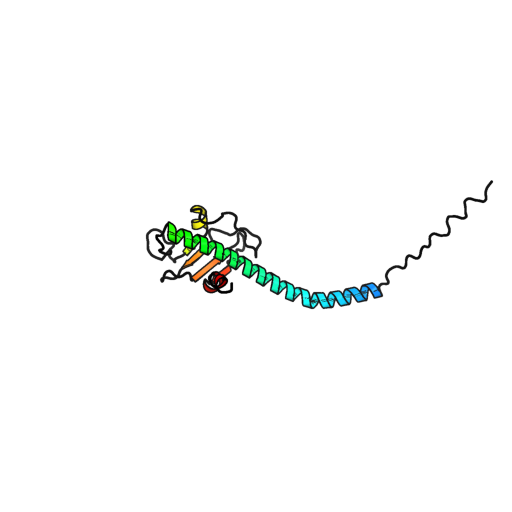CA 1
ATOM 973 C C . GLY A 1 128 ? 20.510 -5.501 -11.040 1.00 64.31 128 GLY A C 1
ATOM 974 O O . GLY A 1 128 ? 19.438 -5.795 -11.557 1.00 64.31 128 GLY A O 1
ATOM 975 N N . THR A 1 129 ? 20.744 -5.752 -9.751 1.00 74.50 129 THR A N 1
ATOM 976 C CA . THR A 1 129 ? 19.722 -6.280 -8.835 1.00 74.50 129 THR A CA 1
ATOM 977 C C . THR A 1 129 ? 18.775 -5.175 -8.371 1.00 74.50 129 THR A C 1
ATOM 979 O O . THR A 1 129 ? 19.171 -4.019 -8.225 1.00 74.50 129 THR A O 1
ATOM 982 N N . LEU A 1 130 ? 17.502 -5.508 -8.143 1.00 79.31 130 LEU A N 1
ATOM 983 C CA . LEU A 1 130 ? 16.554 -4.562 -7.553 1.00 79.31 130 LEU A CA 1
ATOM 984 C C . LEU A 1 130 ? 16.905 -4.328 -6.076 1.00 79.31 130 LEU A C 1
ATOM 986 O O . LEU A 1 130 ? 17.088 -5.285 -5.325 1.00 79.31 130 LEU A O 1
ATOM 990 N N . GLU A 1 131 ? 16.954 -3.068 -5.649 1.00 80.75 131 GLU A N 1
ATOM 991 C CA . GLU A 1 131 ? 17.235 -2.680 -4.265 1.00 80.75 131 GLU A CA 1
ATOM 992 C C . GLU A 1 131 ? 15.963 -2.307 -3.508 1.00 80.75 131 GLU A C 1
ATOM 994 O O . GLU A 1 131 ? 15.650 -2.893 -2.468 1.00 80.75 131 GLU A O 1
ATOM 999 N N . THR A 1 132 ? 15.213 -1.343 -4.040 1.00 81.06 132 THR A N 1
ATOM 1000 C CA . THR A 1 132 ? 13.998 -0.824 -3.410 1.00 81.06 132 THR A CA 1
ATOM 1001 C C . THR A 1 132 ? 12.945 -0.428 -4.437 1.00 81.06 132 THR A C 1
ATOM 1003 O O . THR A 1 132 ? 13.246 -0.155 -5.599 1.00 81.06 132 THR A O 1
ATOM 1006 N N . ILE A 1 133 ? 11.693 -0.385 -3.989 1.00 82.88 133 ILE A N 1
ATOM 1007 C CA . ILE A 1 133 ? 10.568 0.201 -4.714 1.00 82.88 133 ILE A CA 1
ATOM 1008 C C . ILE A 1 133 ? 9.977 1.295 -3.833 1.00 82.88 133 ILE A C 1
ATOM 1010 O O . ILE A 1 133 ? 9.562 1.025 -2.705 1.00 82.88 133 ILE A O 1
ATOM 1014 N N . THR A 1 134 ? 9.932 2.520 -4.346 1.00 84.56 134 THR A N 1
ATOM 1015 C CA . THR A 1 134 ? 9.329 3.667 -3.664 1.00 84.56 134 THR A CA 1
ATOM 1016 C C . THR A 1 134 ? 7.975 3.970 -4.288 1.00 84.56 134 THR A C 1
ATOM 1018 O O . THR A 1 134 ? 7.878 4.212 -5.491 1.00 84.56 134 THR A O 1
ATOM 1021 N N . LEU A 1 135 ? 6.933 3.948 -3.457 1.00 83.81 135 LEU A N 1
ATOM 1022 C CA . LEU A 1 135 ? 5.566 4.301 -3.815 1.00 83.81 135 LEU A CA 1
ATOM 1023 C C . LEU A 1 135 ? 5.196 5.618 -3.142 1.00 83.81 135 LEU A C 1
ATOM 1025 O O . LEU A 1 135 ? 5.267 5.736 -1.918 1.00 83.81 135 LEU A O 1
ATOM 1029 N N . THR A 1 136 ? 4.762 6.580 -3.942 1.00 82.75 136 THR A N 1
ATOM 1030 C CA . THR A 1 136 ? 4.390 7.916 -3.482 1.00 82.75 136 THR A CA 1
ATOM 1031 C C . THR A 1 136 ? 2.937 8.172 -3.857 1.00 82.75 136 THR A C 1
ATOM 1033 O O . THR A 1 136 ? 2.523 7.862 -4.969 1.00 82.75 136 THR A O 1
ATOM 1036 N N . ASP A 1 137 ? 2.126 8.704 -2.946 1.00 80.31 137 ASP A N 1
ATOM 1037 C CA . ASP A 1 137 ? 0.730 9.037 -3.229 1.00 80.31 137 ASP A CA 1
ATOM 1038 C C . ASP A 1 137 ? 0.578 10.454 -3.809 1.00 80.31 137 ASP A C 1
ATOM 1040 O O . ASP A 1 137 ? 1.424 11.327 -3.614 1.00 80.31 137 ASP A O 1
ATOM 1044 N N . THR A 1 138 ? -0.527 10.725 -4.510 1.00 65.00 138 THR A N 1
ATOM 1045 C CA . THR A 1 138 ? -0.881 12.086 -4.951 1.00 65.00 138 THR A CA 1
ATOM 1046 C C . THR A 1 138 ? -1.444 12.904 -3.776 1.00 65.00 138 THR A C 1
ATOM 1048 O O . THR A 1 138 ? -2.642 13.199 -3.701 1.00 65.00 138 THR A O 1
ATOM 1051 N N . SER A 1 139 ? -0.600 13.230 -2.798 1.00 61.50 139 SER A N 1
ATOM 1052 C CA . SER A 1 139 ? -0.928 14.091 -1.655 1.00 61.50 139 SER A CA 1
ATOM 1053 C C . SER A 1 139 ? -0.047 15.340 -1.643 1.00 61.50 139 SER A C 1
ATOM 1055 O O . SER A 1 139 ? 1.133 15.271 -1.953 1.00 61.50 139 SER A O 1
ATOM 1057 N N . SER A 1 140 ? -0.590 16.481 -1.194 1.00 50.28 140 SER A N 1
ATOM 1058 C CA . SER A 1 140 ? 0.181 17.728 -0.988 1.00 50.28 140 SER A CA 1
ATOM 1059 C C . SER A 1 140 ? 1.290 17.599 0.072 1.00 50.28 140 SER A C 1
ATOM 1061 O O . SER A 1 140 ? 2.151 18.467 0.177 1.00 50.28 140 SER A O 1
ATOM 1063 N N . THR A 1 141 ? 1.262 16.524 0.862 1.00 55.16 141 THR A N 1
ATOM 1064 C CA . THR A 1 141 ? 2.330 16.070 1.759 1.00 55.16 141 THR A CA 1
ATOM 1065 C C . THR A 1 141 ? 2.585 14.607 1.421 1.00 55.16 141 THR A C 1
ATOM 1067 O O . THR A 1 141 ? 2.165 13.710 2.147 1.00 55.16 141 THR A O 1
ATOM 1070 N N . ALA A 1 142 ? 3.127 14.380 0.228 1.00 58.81 142 ALA A N 1
ATOM 1071 C CA . ALA A 1 142 ? 3.355 13.056 -0.324 1.00 58.81 142 ALA A CA 1
ATOM 1072 C C . ALA A 1 142 ? 4.176 12.205 0.655 1.00 58.81 142 ALA A C 1
ATOM 1074 O O . ALA A 1 142 ? 5.291 12.574 1.029 1.00 58.81 142 ALA A O 1
ATOM 1075 N N . ILE A 1 143 ? 3.614 11.081 1.103 1.00 61.47 143 ILE A N 1
ATOM 1076 C CA . ILE A 1 143 ? 4.342 10.148 1.965 1.00 61.47 143 ILE A CA 1
ATOM 1077 C C . ILE A 1 143 ? 4.939 9.089 1.049 1.00 61.47 143 ILE A C 1
ATOM 1079 O O . ILE A 1 143 ? 4.257 8.142 0.660 1.00 61.47 143 ILE A O 1
ATOM 1083 N N . ALA A 1 144 ? 6.214 9.257 0.703 1.00 73.75 144 ALA A N 1
ATOM 1084 C CA . ALA A 1 144 ? 6.971 8.231 0.003 1.00 73.75 144 ALA A CA 1
ATOM 1085 C C . ALA A 1 144 ? 7.187 7.039 0.945 1.00 73.75 144 ALA A C 1
ATOM 1087 O O . ALA A 1 144 ? 7.779 7.173 2.020 1.00 73.75 144 ALA A O 1
ATOM 1088 N N . LYS A 1 145 ? 6.693 5.866 0.553 1.00 82.31 145 LYS A N 1
ATOM 1089 C CA . LYS A 1 145 ? 6.963 4.607 1.245 1.00 82.31 145 LYS A CA 1
ATOM 1090 C C . LYS A 1 145 ? 7.894 3.757 0.406 1.00 82.31 145 LYS A C 1
ATOM 1092 O O . LYS A 1 145 ? 7.574 3.413 -0.729 1.00 82.31 145 LYS A O 1
ATOM 1097 N N . THR A 1 146 ? 9.022 3.390 0.994 1.00 84.69 146 THR A N 1
ATOM 1098 C CA . THR A 1 146 ? 10.036 2.563 0.345 1.00 84.69 146 THR A CA 1
ATOM 1099 C C . THR A 1 146 ? 9.973 1.145 0.890 1.00 84.69 146 THR A C 1
ATOM 1101 O O . THR A 1 146 ? 10.029 0.928 2.101 1.00 84.69 146 THR A O 1
ATOM 1104 N N . TYR A 1 147 ? 9.872 0.182 -0.019 1.00 84.56 147 TYR A N 1
ATOM 1105 C CA . TYR A 1 147 ? 9.850 -1.244 0.274 1.00 84.56 147 TYR A CA 1
ATOM 1106 C C . TYR A 1 147 ? 11.119 -1.892 -0.281 1.00 84.56 147 TYR A C 1
ATOM 1108 O O . TYR A 1 147 ? 11.449 -1.672 -1.451 1.00 84.56 147 TYR A O 1
ATOM 1116 N N . PRO A 1 148 ? 11.857 -2.673 0.522 1.00 84.50 148 PRO A N 1
ATOM 1117 C CA . PRO A 1 148 ? 13.042 -3.363 0.038 1.00 84.50 148 PRO A CA 1
ATOM 1118 C C . PRO A 1 148 ? 12.651 -4.489 -0.921 1.00 84.50 148 PRO A C 1
ATOM 1120 O O . PRO A 1 148 ? 11.622 -5.145 -0.748 1.00 84.50 148 PRO A O 1
ATOM 1123 N N . ALA A 1 149 ? 13.508 -4.761 -1.904 1.00 82.25 149 ALA A N 1
ATOM 1124 C CA . ALA A 1 149 ? 13.282 -5.824 -2.881 1.00 82.25 149 ALA A CA 1
ATOM 1125 C C . ALA A 1 149 ? 13.079 -7.197 -2.222 1.00 82.25 149 ALA A C 1
ATOM 1127 O O . ALA A 1 149 ? 12.268 -7.990 -2.691 1.00 82.25 149 ALA A O 1
ATOM 1128 N N . SER A 1 150 ? 13.749 -7.457 -1.096 1.00 80.31 150 SER A N 1
ATOM 1129 C CA . SER A 1 150 ? 13.554 -8.680 -0.316 1.00 80.31 150 SER A CA 1
ATOM 1130 C C . SER A 1 150 ? 12.119 -8.844 0.185 1.00 80.31 150 SER A C 1
ATOM 1132 O O . SER A 1 150 ? 11.609 -9.954 0.161 1.00 80.31 150 SER A O 1
ATOM 1134 N N . GLU A 1 151 ? 11.437 -7.769 0.589 1.00 82.88 151 GLU A N 1
ATOM 1135 C CA . GLU A 1 151 ? 10.043 -7.833 1.050 1.00 82.88 151 GLU A CA 1
ATOM 1136 C C . GLU A 1 151 ? 9.070 -8.030 -0.119 1.00 82.88 151 GLU A C 1
ATOM 1138 O O . GLU A 1 151 ? 8.111 -8.787 -0.007 1.00 82.88 151 GLU A O 1
ATOM 1143 N N . VAL A 1 152 ? 9.338 -7.396 -1.261 1.00 83.19 152 VAL A N 1
ATOM 1144 C CA . VAL A 1 152 ? 8.466 -7.472 -2.444 1.00 83.19 152 VAL A CA 1
ATOM 1145 C C . VAL A 1 152 ? 8.588 -8.824 -3.160 1.00 83.19 152 VAL A C 1
ATOM 1147 O O . VAL A 1 152 ? 7.592 -9.386 -3.622 1.00 83.19 152 VAL A O 1
ATOM 1150 N N . ILE A 1 153 ? 9.803 -9.371 -3.244 1.00 80.25 153 ILE A N 1
ATOM 1151 C CA . ILE A 1 153 ? 10.089 -10.614 -3.971 1.00 80.25 153 ILE A CA 1
ATOM 1152 C C . ILE A 1 153 ? 9.805 -11.848 -3.097 1.00 80.25 153 ILE A C 1
ATOM 1154 O O . ILE A 1 153 ? 9.282 -12.839 -3.606 1.00 80.25 153 ILE A O 1
ATOM 1158 N N . ALA A 1 154 ? 10.051 -11.794 -1.778 1.00 70.44 154 ALA A N 1
ATOM 1159 C CA . ALA A 1 154 ? 9.886 -12.954 -0.889 1.00 70.44 154 ALA A CA 1
ATOM 1160 C C . ALA A 1 154 ? 8.445 -13.481 -0.770 1.00 70.44 154 ALA A C 1
ATOM 1162 O O . ALA A 1 154 ? 8.259 -14.623 -0.353 1.00 70.44 154 ALA A O 1
ATOM 1163 N N . VAL A 1 155 ? 7.427 -12.709 -1.169 1.00 58.91 155 VAL A N 1
ATOM 1164 C CA . VAL A 1 155 ? 6.018 -13.156 -1.170 1.00 58.91 155 VAL A CA 1
ATOM 1165 C C . VAL A 1 155 ? 5.806 -14.420 -2.025 1.00 58.91 155 VAL A C 1
ATOM 1167 O O . VAL A 1 155 ? 4.875 -15.180 -1.771 1.00 58.91 155 VAL A O 1
ATOM 1170 N N . GLU A 1 156 ? 6.686 -14.697 -2.992 1.00 51.38 156 GLU A N 1
ATOM 1171 C CA . GLU A 1 156 ? 6.623 -15.900 -3.836 1.00 51.38 156 GLU A CA 1
ATOM 1172 C C . GLU A 1 156 ? 7.128 -17.176 -3.135 1.00 51.38 156 GLU A C 1
ATOM 1174 O O . GLU A 1 156 ? 6.738 -18.271 -3.520 1.00 51.38 156 GLU A O 1
ATOM 1179 N N . SER A 1 157 ? 7.944 -17.061 -2.078 1.00 45.31 157 SER A N 1
ATOM 1180 C CA . SER A 1 157 ? 8.577 -18.218 -1.420 1.00 45.31 157 SER A CA 1
ATOM 1181 C C . SER A 1 157 ? 7.726 -18.872 -0.321 1.00 45.31 157 SER A C 1
ATOM 1183 O O . SER A 1 157 ? 8.138 -19.892 0.230 1.00 45.31 157 SER A O 1
ATOM 1185 N N . THR A 1 158 ? 6.572 -18.295 0.028 1.00 50.66 158 THR A N 1
ATOM 1186 C CA . THR A 1 158 ? 5.715 -18.759 1.142 1.00 50.66 158 THR A CA 1
ATOM 1187 C C . THR A 1 158 ? 4.389 -19.358 0.649 1.00 50.66 158 THR A C 1
ATOM 1189 O O . THR A 1 158 ? 3.413 -19.404 1.397 1.00 50.66 158 THR A O 1
ATOM 1192 N N . ARG A 1 159 ? 4.321 -19.781 -0.616 1.00 44.16 159 ARG A N 1
ATOM 1193 C CA . ARG A 1 159 ? 3.173 -20.493 -1.190 1.00 44.16 159 ARG A CA 1
ATOM 1194 C C . ARG A 1 159 ? 3.537 -21.912 -1.582 1.00 44.16 159 ARG A C 1
ATOM 1196 O O . ARG A 1 159 ? 4.653 -22.098 -2.108 1.00 44.16 159 ARG A O 1
#

pLDDT: mean 77.57, std 14.18, range [42.25, 97.56]

Secondary structure (DSSP, 8-state):
--SSSTTSSS-------PPPHHHHHHHHHHHHHHHHHHHHHHHHHHHHHHHHHHHHHHHHHHHHHHHHHHHHSTT----S-SSS--TTSEEEHHHHHHTTSS-S--EETTTTEEB-TTT-EEEE-TTS-EEEEEE-BS-TT---EEEEHHHHHGGGGG-

Radius of gyration: 30.33 Å; Cα contacts (8 Å, |Δi|>4): 183; chains: 1; bounding box: 104×38×60 Å

Mean predicted aligned error: 11.82 Å

Nearest PDB structures (foldseek):
  5t9d-assembly1_B  TM=5.255E-01  e=4.886E+00  Saccharomyces cerevisiae S288C
  6jp5-assembly1_B  TM=2.088E-01  e=1.542E+00  Oryctolagus cuniculus
  1t0h-assembly1_A  TM=2.138E-01  e=2.358E+00  Rattus norvegicus
  6hw2-assembly1_A  TM=2.888E-01  e=4.327E+00  Rattus norvegicus
  4dey-assembly1_A  TM=3.187E-01  e=5.862E+00  Oryctolagus cuniculus

Foldseek 3Di:
DPPDPPPPPPPPPDPPPDDDPVNVVVVVVVVVVVCVVCVVVVVVVVQVVLVVQQLQVLLLLVVLQQVCCVPPVVSQQLACDDDDGDNFSKDFQVVSVVVPSDDQADARSNVRAGWDRVPWIWGADNVRHTAWTWTWGPDPPIDIDIDGPCSSVCVVVPD

Solvent-accessible surface area (backbone atoms only — not comparable to full-atom values): 9255 Å² total; per-residue (Å²): 144,87,87,76,80,82,80,74,83,84,79,82,80,70,86,77,78,68,84,52,70,64,64,57,49,56,52,53,53,54,52,49,60,52,47,68,57,45,52,63,54,50,51,51,52,52,53,48,54,26,49,56,45,40,39,54,52,51,33,55,53,48,55,28,48,54,48,49,23,47,73,76,42,77,59,48,50,66,35,71,60,86,85,85,46,46,91,69,11,50,48,43,46,45,58,37,34,78,71,66,52,39,78,86,85,48,59,37,66,65,77,73,32,48,55,27,38,86,73,12,32,37,34,30,40,94,87,50,47,70,47,35,37,34,48,19,40,72,46,102,75,54,61,71,46,76,42,48,35,68,68,46,56,48,68,69,76,80,112

Sequence (159 aa):
MRTAVMKRLGKAKEDQKGFTLIELLAVIVILAVIAAIAIPLIGGIINKSKKDADVSTARQIYDAARLYVTSELNGENPKVVTTTPTSDGKLTVKQLQTKGYLDTNITLPSTKKPLNVDDSYLQYKADGTLETITLTDTSSTAIAKTYPASEVIAVESTR